Protein AF-A0A0C9SBF9-F1 (afdb_monomer_lite)

Structure (mmCIF, N/CA/C/O backbone):
data_AF-A0A0C9SBF9-F1
#
_entry.id   AF-A0A0C9SBF9-F1
#
loop_
_atom_site.group_PDB
_atom_site.id
_atom_site.type_symbol
_atom_site.label_atom_id
_atom_site.label_alt_id
_atom_site.label_comp_id
_atom_site.label_asym_id
_atom_site.label_entity_id
_atom_site.label_seq_id
_atom_site.pdbx_PDB_ins_code
_atom_site.Cartn_x
_atom_site.Cartn_y
_atom_site.Cartn_z
_atom_site.occupancy
_atom_site.B_iso_or_equiv
_atom_site.auth_seq_id
_atom_site.auth_comp_id
_atom_site.auth_asym_id
_atom_site.auth_atom_id
_atom_site.pdbx_PDB_model_num
ATOM 1 N N . GLN 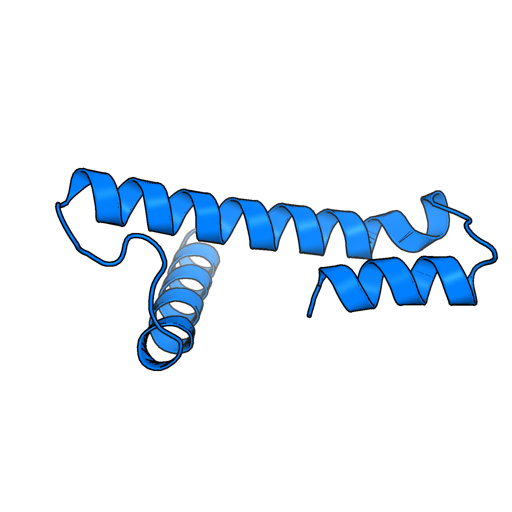A 1 1 ? 8.828 0.336 1.596 1.00 83.38 1 GLN A N 1
ATOM 2 C CA . GLN A 1 1 ? 9.185 -1.050 1.241 1.00 83.38 1 GLN A CA 1
ATOM 3 C C . GLN A 1 1 ? 8.730 -1.391 -0.173 1.00 83.38 1 GLN A C 1
ATOM 5 O O . GLN A 1 1 ? 9.537 -1.173 -1.059 1.00 83.38 1 GLN A O 1
ATOM 10 N N . GLU A 1 2 ? 7.469 -1.762 -0.438 1.00 89.50 2 GLU A N 1
ATOM 11 C CA . GLU A 1 2 ? 7.029 -2.146 -1.804 1.00 89.50 2 GLU A CA 1
ATOM 12 C C . GLU A 1 2 ? 7.315 -1.099 -2.894 1.00 89.50 2 GLU A C 1
ATOM 14 O O . GLU A 1 2 ? 7.805 -1.440 -3.963 1.00 89.50 2 GLU A O 1
ATOM 19 N N . GLN A 1 3 ? 7.110 0.190 -2.600 1.00 90.12 3 GLN A N 1
ATOM 20 C CA . GLN A 1 3 ? 7.428 1.271 -3.543 1.00 90.12 3 GLN A CA 1
ATOM 21 C C . GLN A 1 3 ? 8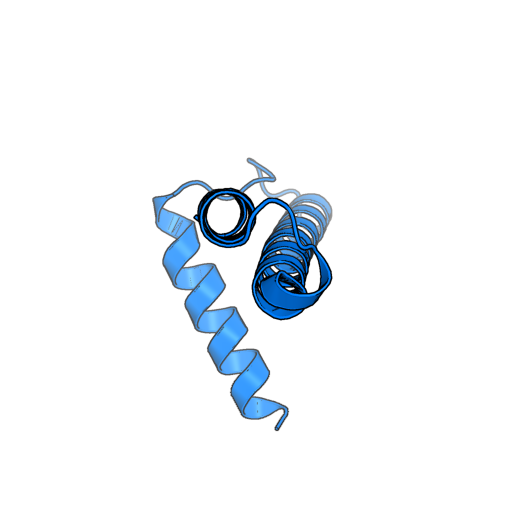.919 1.319 -3.914 1.00 90.12 3 GLN A C 1
ATOM 23 O O . GLN A 1 3 ? 9.272 1.606 -5.050 1.00 90.12 3 GLN A O 1
ATOM 28 N N . GLN A 1 4 ? 9.812 1.052 -2.959 1.00 93.62 4 GLN A N 1
ATOM 29 C CA . GLN A 1 4 ? 11.253 1.071 -3.222 1.00 93.62 4 GLN A CA 1
ATOM 30 C C . GLN A 1 4 ? 11.659 -0.129 -4.074 1.00 93.62 4 GLN A C 1
ATOM 32 O O . GLN A 1 4 ? 12.510 0.013 -4.941 1.00 93.62 4 GLN A O 1
ATOM 37 N N . LEU A 1 5 ? 11.021 -1.286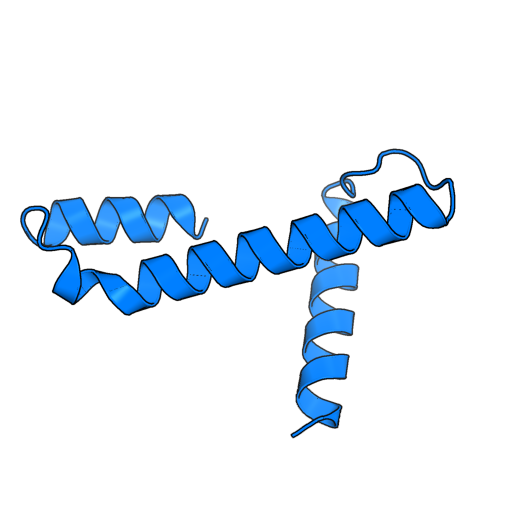 -3.868 1.00 94.12 5 LEU A N 1
ATOM 38 C CA . LEU A 1 5 ? 11.248 -2.474 -4.688 1.00 94.12 5 LEU A CA 1
ATOM 39 C C . LEU A 1 5 ? 10.777 -2.261 -6.128 1.00 94.12 5 LEU A C 1
ATOM 41 O O . LEU A 1 5 ? 11.496 -2.617 -7.054 1.00 94.12 5 LEU A O 1
ATOM 45 N N . SER A 1 6 ? 9.617 -1.626 -6.324 1.00 92.12 6 SER A N 1
ATOM 46 C CA . SER A 1 6 ? 9.133 -1.312 -7.669 1.00 92.12 6 SER A CA 1
ATOM 47 C C . SER A 1 6 ? 10.034 -0.314 -8.398 1.00 92.12 6 SER A C 1
ATOM 49 O O . SER A 1 6 ? 10.294 -0.498 -9.581 1.00 92.12 6 SER A O 1
ATOM 51 N N . MET A 1 7 ? 10.551 0.706 -7.698 1.00 94.62 7 MET A N 1
ATOM 52 C CA . MET A 1 7 ? 11.502 1.653 -8.297 1.00 94.62 7 MET A CA 1
ATOM 53 C C . MET A 1 7 ? 12.840 0.985 -8.614 1.00 94.62 7 MET A C 1
ATOM 55 O O . MET A 1 7 ? 13.344 1.138 -9.717 1.00 94.62 7 MET A O 1
ATOM 59 N N . LYS A 1 8 ? 13.360 0.167 -7.691 1.00 96.38 8 LYS A N 1
ATOM 60 C CA . LYS A 1 8 ? 14.593 -0.587 -7.915 1.00 96.38 8 LYS A CA 1
ATOM 61 C C . LYS A 1 8 ? 14.481 -1.521 -9.122 1.00 96.38 8 LYS A C 1
ATOM 63 O O . LYS A 1 8 ? 15.397 -1.575 -9.927 1.00 96.38 8 LYS A O 1
ATOM 68 N N . CYS A 1 9 ? 13.357 -2.224 -9.271 1.00 97.12 9 CYS A N 1
ATOM 69 C CA . CYS A 1 9 ? 13.138 -3.070 -10.440 1.00 97.12 9 CYS A CA 1
ATOM 70 C C . CYS A 1 9 ? 13.220 -2.264 -11.743 1.00 97.12 9 CYS A C 1
ATOM 72 O O . CYS A 1 9 ? 13.849 -2.723 -12.692 1.00 97.12 9 CYS A O 1
ATOM 74 N N . LEU A 1 10 ? 12.621 -1.069 -11.789 1.00 96.62 10 LEU A N 1
ATOM 75 C CA . LEU A 1 10 ? 12.702 -0.205 -12.967 1.00 96.62 10 LEU A CA 1
ATOM 76 C C . LEU A 1 10 ? 14.144 0.216 -13.256 1.00 96.62 10 LEU A C 1
ATOM 78 O O . LEU A 1 10 ? 14.577 0.099 -14.400 1.00 96.62 10 LEU A O 1
ATOM 82 N N . ASP A 1 11 ? 14.890 0.639 -12.236 1.00 97.31 11 ASP A N 1
ATOM 83 C CA . ASP A 1 11 ? 16.297 1.020 -12.389 1.00 97.31 11 ASP A CA 1
ATOM 84 C C . ASP A 1 11 ? 17.146 -0.153 -12.921 1.00 97.31 11 ASP A C 1
ATOM 86 O O . ASP A 1 11 ? 17.920 0.023 -13.862 1.00 97.31 11 ASP A O 1
ATOM 90 N N . ASP A 1 12 ? 16.936 -1.365 -12.397 1.00 97.12 12 ASP A N 1
ATOM 91 C CA . ASP A 1 12 ? 17.672 -2.576 -12.793 1.00 97.12 12 ASP A CA 1
ATOM 92 C C . ASP A 1 12 ? 17.293 -3.079 -14.205 1.00 97.12 12 ASP A C 1
ATOM 94 O O . ASP A 1 12 ? 18.085 -3.756 -14.860 1.00 97.12 12 ASP A O 1
ATOM 98 N N . ASN A 1 13 ? 16.088 -2.758 -14.693 1.00 95.75 13 ASN A N 1
ATOM 99 C CA . ASN A 1 13 ? 15.552 -3.259 -15.966 1.00 95.75 13 ASN A CA 1
ATOM 100 C C . ASN A 1 13 ? 15.456 -2.191 -17.065 1.00 95.75 13 ASN A C 1
ATOM 102 O O . ASN A 1 13 ? 14.803 -2.421 -18.083 1.00 95.75 13 ASN A O 1
ATOM 106 N N . GLY A 1 14 ? 16.091 -1.029 -16.884 1.00 96.19 14 GLY A N 1
ATOM 107 C CA . GLY A 1 14 ? 16.081 0.041 -17.885 1.00 96.19 14 GLY A CA 1
ATOM 108 C C . GLY A 1 14 ? 14.691 0.641 -18.113 1.00 96.19 14 GLY A C 1
ATO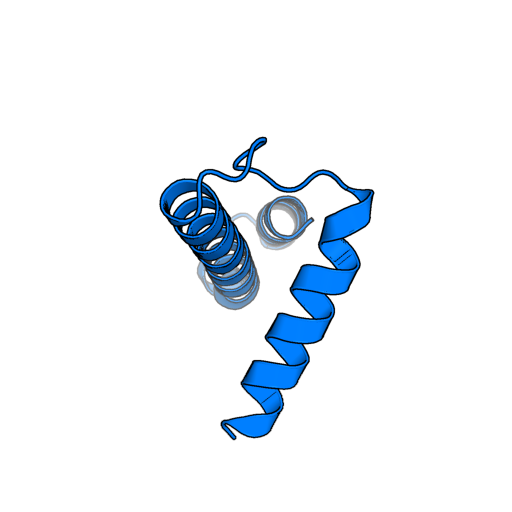M 109 O O . GLY A 1 14 ? 14.350 0.987 -19.239 1.00 96.19 14 GLY A O 1
ATOM 110 N N . TYR A 1 15 ? 13.893 0.750 -17.047 1.00 94.00 15 TYR A N 1
ATOM 111 C CA . TYR A 1 15 ? 12.522 1.271 -17.057 1.00 94.00 15 TYR A CA 1
ATOM 112 C C . TYR A 1 15 ? 11.545 0.442 -17.906 1.00 94.00 15 TYR A C 1
ATOM 114 O O . TYR A 1 15 ? 10.517 0.938 -18.361 1.00 94.00 15 TYR A O 1
ATOM 122 N N . ASP A 1 16 ? 11.837 -0.845 -18.079 1.00 94.94 16 ASP A N 1
ATOM 123 C CA . ASP A 1 16 ? 10.916 -1.817 -18.660 1.00 94.94 16 ASP A CA 1
ATOM 124 C C . ASP A 1 16 ? 9.833 -2.200 -17.635 1.00 94.94 16 ASP A C 1
ATOM 126 O O . ASP A 1 16 ? 10.054 -2.981 -16.705 1.00 94.94 16 ASP A O 1
ATOM 130 N N . TYR A 1 17 ? 8.653 -1.597 -17.783 1.00 92.81 17 TYR A N 1
ATOM 131 C CA . TYR A 1 17 ? 7.538 -1.754 -16.850 1.00 92.81 17 TYR A CA 1
ATOM 132 C C . TYR A 1 17 ? 6.970 -3.177 -16.832 1.00 92.81 17 TYR A C 1
ATOM 134 O O . TYR A 1 17 ? 6.539 -3.637 -15.770 1.00 92.81 17 TYR A O 1
ATOM 142 N N . ASP A 1 18 ? 7.011 -3.890 -17.959 1.00 95.75 18 ASP A N 1
ATOM 143 C CA . ASP A 1 18 ? 6.431 -5.229 -18.079 1.00 95.75 18 ASP A CA 1
ATOM 144 C C . ASP A 1 18 ? 7.197 -6.236 -17.210 1.00 95.75 18 ASP A C 1
ATOM 146 O O . ASP A 1 18 ? 6.599 -7.090 -16.549 1.00 95.75 18 ASP A O 1
ATOM 150 N N . LYS A 1 19 ? 8.522 -6.072 -17.097 1.00 95.38 19 LYS A N 1
ATOM 151 C CA . LYS A 1 19 ? 9.373 -6.886 -16.208 1.00 95.38 19 LYS A CA 1
ATOM 152 C C . LYS A 1 19 ? 9.117 -6.644 -14.722 1.00 95.38 19 LYS A C 1
ATOM 154 O O . LYS A 1 19 ? 9.458 -7.486 -13.893 1.00 95.38 19 LYS A O 1
ATOM 159 N N . CYS A 1 20 ? 8.499 -5.517 -14.376 1.00 97.06 20 CYS A N 1
ATOM 160 C CA . CYS A 1 20 ? 8.288 -5.094 -12.994 1.00 97.06 20 CYS A CA 1
ATOM 161 C C . CYS A 1 20 ? 6.840 -5.234 -12.513 1.00 97.06 20 CYS A C 1
ATOM 163 O O . CYS A 1 20 ? 6.529 -4.846 -11.382 1.00 97.06 20 CYS A O 1
ATOM 165 N N . GLN A 1 21 ? 5.965 -5.836 -13.325 1.00 96.25 21 GLN A N 1
ATOM 166 C CA . GLN A 1 21 ? 4.534 -5.952 -13.046 1.00 96.25 21 GLN A CA 1
ATOM 167 C C . GLN A 1 21 ? 4.232 -6.542 -11.659 1.00 96.25 21 GLN A C 1
ATOM 169 O O . GLN A 1 21 ? 3.428 -5.983 -10.910 1.00 96.25 21 GLN A O 1
ATOM 174 N N . HIS A 1 22 ? 4.945 -7.600 -11.254 1.00 95.69 22 HIS A N 1
ATOM 175 C CA . HIS A 1 22 ? 4.749 -8.215 -9.938 1.00 95.69 22 HIS A CA 1
ATOM 176 C C . HIS A 1 22 ? 5.011 -7.239 -8.775 1.00 95.69 22 HIS A C 1
ATOM 178 O O . HIS A 1 22 ? 4.242 -7.198 -7.812 1.00 95.69 22 HIS A O 1
ATOM 184 N N . TYR A 1 23 ? 6.047 -6.401 -8.872 1.00 95.25 23 TYR A N 1
ATOM 185 C CA . TYR A 1 23 ? 6.347 -5.400 -7.845 1.00 95.25 23 TYR A CA 1
ATOM 186 C C . TYR A 1 23 ? 5.261 -4.325 -7.766 1.00 95.25 23 TYR A C 1
ATOM 188 O O . TYR A 1 23 ? 4.901 -3.882 -6.672 1.00 95.25 23 TYR A O 1
ATOM 196 N N . PHE A 1 24 ? 4.692 -3.928 -8.907 1.00 95.75 24 PHE A N 1
ATOM 197 C CA . PHE A 1 24 ? 3.564 -3.000 -8.924 1.00 95.75 24 PHE A CA 1
ATOM 198 C C . PHE A 1 24 ? 2.313 -3.608 -8.303 1.00 95.75 24 PHE A C 1
ATOM 200 O O . PHE A 1 24 ? 1.608 -2.920 -7.562 1.00 95.75 24 PHE A O 1
ATOM 207 N N . ASP A 1 25 ? 2.039 -4.882 -8.565 1.00 95.94 25 ASP A N 1
ATOM 208 C CA . ASP A 1 25 ? 0.877 -5.562 -8.002 1.00 95.94 25 ASP A CA 1
ATOM 209 C C . ASP A 1 25 ? 1.011 -5.733 -6.485 1.00 95.94 25 ASP A C 1
ATOM 211 O O . ASP A 1 25 ? 0.066 -5.427 -5.752 1.00 95.94 25 ASP A O 1
ATOM 215 N N . ASN A 1 26 ? 2.210 -6.051 -5.989 1.00 94.50 26 ASN A N 1
ATOM 216 C CA . ASN A 1 26 ? 2.505 -6.056 -4.554 1.00 94.50 26 ASN A CA 1
ATOM 217 C C . ASN A 1 26 ? 2.331 -4.663 -3.927 1.00 94.50 26 ASN A C 1
ATOM 219 O O . ASN A 1 26 ? 1.693 -4.518 -2.878 1.00 94.50 26 ASN A O 1
ATOM 223 N N . PHE A 1 27 ? 2.827 -3.609 -4.584 1.00 93.69 27 PHE A N 1
ATOM 224 C CA . PHE A 1 27 ? 2.639 -2.234 -4.121 1.00 93.69 27 PHE A CA 1
ATOM 225 C C . PHE A 1 27 ? 1.157 -1.836 -4.066 1.00 93.69 27 PHE A C 1
ATOM 227 O O . PHE A 1 27 ? 0.701 -1.280 -3.059 1.00 93.69 27 PHE A O 1
ATOM 234 N N . LYS A 1 28 ? 0.380 -2.157 -5.109 1.00 94.88 28 LYS A N 1
ATOM 235 C CA . LYS A 1 28 ? -1.071 -1.915 -5.155 1.00 94.88 28 LYS A CA 1
ATOM 236 C C . LYS A 1 28 ? -1.794 -2.669 -4.042 1.00 94.88 28 LYS A C 1
ATOM 238 O O . LYS A 1 28 ? -2.616 -2.064 -3.352 1.00 94.88 28 LYS A O 1
ATOM 243 N N . ALA A 1 29 ? -1.466 -3.943 -3.828 1.00 94.38 29 ALA A N 1
ATOM 244 C CA . ALA A 1 29 ? -2.051 -4.761 -2.770 1.00 94.38 29 ALA A CA 1
ATOM 245 C C . ALA A 1 29 ? -1.757 -4.175 -1.380 1.00 94.38 29 ALA A C 1
ATOM 247 O O . ALA A 1 29 ? -2.673 -3.982 -0.578 1.00 94.38 29 ALA A O 1
ATOM 248 N N . CYS A 1 30 ? -0.504 -3.791 -1.123 1.00 94.06 30 CYS A N 1
ATOM 249 C CA . CYS A 1 30 ? -0.087 -3.150 0.123 1.00 94.06 30 CYS A CA 1
ATOM 250 C C . CYS A 1 30 ? -0.842 -1.835 0.374 1.00 94.06 30 CYS A C 1
ATOM 252 O O . CYS A 1 30 ? -1.395 -1.617 1.457 1.00 94.06 30 CYS A O 1
ATOM 254 N N . LYS A 1 31 ? -0.935 -0.968 -0.643 1.00 94.06 31 LYS A N 1
ATOM 255 C CA . LYS A 1 31 ? -1.691 0.289 -0.552 1.00 94.06 31 LYS A CA 1
ATOM 256 C C . LYS A 1 31 ? -3.177 0.028 -0.295 1.00 94.06 31 LYS A C 1
ATOM 258 O O . LYS A 1 31 ? -3.768 0.675 0.569 1.00 94.06 31 LYS A O 1
ATOM 263 N N . GLY A 1 32 ? -3.774 -0.921 -1.016 1.00 94.75 32 GLY A N 1
ATOM 264 C CA . GLY A 1 32 ? -5.178 -1.305 -0.864 1.00 94.75 32 GLY A CA 1
ATOM 265 C C . GLY A 1 32 ? -5.496 -1.817 0.540 1.00 94.75 32 GLY A C 1
ATOM 266 O O . GLY A 1 32 ? -6.471 -1.373 1.149 1.00 94.75 32 GLY A O 1
ATOM 267 N N . PHE A 1 33 ? -4.630 -2.672 1.088 1.00 95.31 33 PHE A N 1
ATOM 268 C CA . PHE A 1 33 ? -4.733 -3.175 2.455 1.00 95.31 33 PHE A CA 1
ATOM 269 C C . PHE A 1 33 ? -4.790 -2.033 3.479 1.00 95.31 33 PHE A C 1
ATOM 271 O O . PHE A 1 33 ? -5.755 -1.935 4.241 1.00 95.31 33 PHE A O 1
ATOM 278 N N . TRP A 1 34 ? -3.817 -1.116 3.457 1.00 95.56 34 TRP A N 1
ATOM 279 C CA . TRP A 1 34 ? -3.776 -0.011 4.419 1.00 95.56 34 TRP A CA 1
ATOM 280 C C . TRP A 1 34 ? -4.926 0.978 4.248 1.00 95.56 34 TRP A C 1
ATOM 282 O O . TRP A 1 34 ? -5.455 1.477 5.239 1.00 95.56 34 TRP A O 1
ATOM 292 N N . VAL A 1 35 ? -5.362 1.238 3.013 1.00 96.19 35 VAL A N 1
ATOM 293 C CA . VAL A 1 35 ? -6.565 2.043 2.757 1.00 96.19 35 VAL A CA 1
ATOM 294 C C . VAL A 1 35 ? -7.804 1.387 3.371 1.00 96.19 35 VAL A C 1
ATOM 296 O O . VAL A 1 35 ? -8.622 2.090 3.967 1.00 96.19 35 VAL A O 1
ATOM 299 N N . GLY A 1 36 ? -7.931 0.061 3.283 1.00 96.12 36 GLY A N 1
ATOM 300 C CA . GLY A 1 36 ? -8.991 -0.696 3.950 1.00 96.12 36 GLY A CA 1
ATOM 301 C C . GLY A 1 36 ? -8.963 -0.524 5.470 1.00 96.12 36 GLY A C 1
ATOM 302 O O . GLY A 1 36 ? -9.972 -0.133 6.055 1.00 96.12 36 GLY A O 1
ATOM 303 N N . VAL A 1 37 ? -7.793 -0.712 6.090 1.00 96.38 37 VAL A N 1
ATOM 304 C CA . VAL A 1 37 ? -7.598 -0.524 7.541 1.00 96.38 37 VAL A CA 1
ATOM 305 C C . VAL A 1 37 ? -7.966 0.898 7.973 1.00 96.38 37 VAL A C 1
ATOM 307 O O . VAL A 1 37 ? -8.707 1.083 8.935 1.00 96.38 37 VAL A O 1
ATOM 310 N N . MET A 1 38 ? -7.513 1.916 7.235 1.00 97.00 38 MET A N 1
ATOM 311 C CA . MET A 1 38 ? -7.846 3.312 7.538 1.00 97.00 38 MET A CA 1
ATOM 312 C C . MET A 1 38 ? -9.351 3.581 7.463 1.00 97.00 38 MET A C 1
ATOM 314 O O . MET A 1 38 ? -9.888 4.311 8.296 1.00 97.00 38 MET A O 1
ATOM 318 N N . ARG A 1 39 ? -10.046 3.015 6.468 1.00 97.31 39 ARG A N 1
ATOM 319 C CA . ARG A 1 39 ? -11.503 3.161 6.326 1.00 97.31 39 ARG A CA 1
ATOM 320 C C . ARG A 1 39 ? -12.248 2.510 7.490 1.00 97.31 39 ARG A C 1
ATOM 322 O O . ARG A 1 39 ? -13.180 3.117 8.010 1.00 97.31 39 ARG A O 1
ATOM 329 N N . GLU A 1 40 ? -11.825 1.321 7.908 1.00 95.88 40 GLU A N 1
ATOM 330 C CA . GLU A 1 40 ? -12.421 0.603 9.039 1.00 95.88 40 GLU A CA 1
ATOM 331 C C . GLU A 1 40 ? -12.216 1.360 10.358 1.00 95.88 40 GLU A C 1
ATOM 333 O O . GLU A 1 40 ? -13.184 1.647 11.058 1.00 95.88 40 GLU A O 1
ATOM 338 N N . ARG A 1 41 ? -10.984 1.802 10.645 1.00 96.94 41 ARG A N 1
ATOM 339 C CA . ARG A 1 41 ? -10.682 2.611 11.840 1.00 96.94 41 ARG A CA 1
ATOM 340 C C . ARG A 1 41 ? -11.504 3.896 11.880 1.00 96.94 41 ARG A C 1
ATOM 342 O O . ARG A 1 41 ? -12.075 4.213 12.918 1.00 96.94 41 ARG A O 1
ATOM 349 N N . ARG A 1 42 ? -11.633 4.598 10.744 1.00 96.94 42 ARG A N 1
ATOM 350 C CA . ARG A 1 42 ? -12.481 5.801 10.630 1.00 96.94 42 ARG A CA 1
ATOM 351 C C . ARG A 1 42 ? -13.949 5.503 10.922 1.00 96.94 42 ARG A C 1
ATOM 353 O O . ARG A 1 42 ? -14.571 6.273 11.644 1.00 96.94 42 ARG A O 1
ATOM 360 N N . ARG A 1 43 ? -14.491 4.402 10.389 1.00 97.12 43 ARG A N 1
ATOM 361 C CA . ARG A 1 43 ? -15.876 3.975 10.651 1.00 97.12 43 ARG A CA 1
ATOM 362 C C . ARG A 1 43 ? -16.110 3.687 12.136 1.00 97.12 43 ARG A C 1
ATOM 364 O O . ARG A 1 43 ? -17.172 4.014 12.646 1.00 97.12 43 ARG A O 1
ATOM 371 N N . ASN A 1 44 ? -15.103 3.144 12.814 1.00 96.88 44 ASN A N 1
ATOM 372 C CA . ASN A 1 44 ? -15.155 2.814 14.238 1.00 96.88 44 ASN A CA 1
ATOM 373 C C . ASN A 1 44 ? -14.758 3.988 15.157 1.00 96.88 44 ASN A C 1
ATOM 375 O O . ASN A 1 44 ? -14.643 3.802 16.363 1.00 96.88 44 ASN A O 1
ATOM 379 N N . GLY A 1 45 ? -14.500 5.186 14.614 1.00 96.88 45 GLY A N 1
ATOM 380 C CA . GLY A 1 45 ? -14.095 6.358 15.400 1.00 96.88 45 GLY A CA 1
ATOM 381 C C . GLY A 1 45 ? -12.680 6.289 15.998 1.00 96.88 45 GLY A C 1
ATOM 382 O O . GLY A 1 45 ? -12.325 7.133 16.818 1.00 96.88 45 GLY A O 1
ATOM 383 N N . ILE A 1 46 ? -11.853 5.324 15.582 1.00 96.19 46 ILE A N 1
ATOM 384 C CA . ILE A 1 46 ? -10.502 5.097 16.115 1.00 96.19 46 ILE A CA 1
ATOM 385 C C . ILE A 1 46 ? -9.522 6.106 15.500 1.00 96.19 46 ILE A C 1
ATOM 387 O O . ILE A 1 46 ? -9.427 6.236 14.274 1.00 96.19 46 ILE A O 1
ATOM 391 N N . LYS A 1 47 ? -8.751 6.798 16.349 1.00 94.12 47 LYS A N 1
ATOM 392 C CA . LYS A 1 47 ? -7.700 7.745 15.944 1.00 94.12 47 LYS A CA 1
ATOM 393 C C . LYS A 1 47 ? -6.339 7.338 16.537 1.00 94.12 47 LYS A C 1
ATOM 395 O O . LYS A 1 47 ? -6.311 6.945 17.697 1.00 94.12 47 LYS A O 1
ATOM 400 N N . PRO A 1 48 ? -5.229 7.460 15.783 1.00 94.94 48 PRO A N 1
ATOM 401 C CA . PRO A 1 48 ? -5.156 7.909 14.390 1.00 94.94 48 PRO A CA 1
ATOM 402 C C . PRO A 1 48 ? -5.747 6.890 13.396 1.00 94.94 48 PRO A C 1
ATOM 404 O O . PRO A 1 48 ? -5.777 5.682 13.637 1.00 94.94 48 PRO A O 1
ATOM 407 N N . ALA A 1 49 ? -6.239 7.399 12.258 1.00 94.56 49 ALA A N 1
ATOM 408 C CA . ALA A 1 49 ? -6.806 6.559 11.199 1.00 94.56 49 ALA A CA 1
ATOM 409 C C . ALA A 1 49 ? -5.740 5.668 10.547 1.00 94.56 49 ALA A C 1
ATOM 411 O O . ALA A 1 49 ? -6.030 4.532 10.189 1.00 94.56 49 ALA A O 1
ATOM 412 N N . LEU A 1 50 ? -4.515 6.178 10.395 1.00 93.50 50 LEU A N 1
ATOM 413 C CA . LEU A 1 50 ? -3.361 5.364 10.036 1.00 93.50 50 LEU A CA 1
ATOM 414 C C . LEU A 1 50 ? -2.808 4.732 11.322 1.00 93.50 50 LEU A C 1
ATOM 416 O O . LEU A 1 50 ? -2.462 5.487 12.229 1.00 93.50 50 LEU A O 1
ATOM 420 N N . PRO A 1 51 ? -2.706 3.396 11.416 1.00 95.00 51 PRO A N 1
ATOM 421 C CA . PRO A 1 51 ? -2.186 2.754 12.613 1.00 95.00 51 PRO A CA 1
ATOM 422 C C . PRO A 1 51 ? -0.708 3.112 12.849 1.00 95.00 51 PRO A C 1
ATOM 424 O O . PRO A 1 51 ? 0.074 3.200 11.879 1.00 95.00 51 PRO A O 1
ATOM 427 N N . PRO A 1 52 ? -0.322 3.308 14.120 1.00 94.69 52 PRO A N 1
ATOM 428 C CA . PRO A 1 52 ? 1.056 3.579 14.496 1.00 94.69 52 PRO A CA 1
ATOM 429 C C . PRO A 1 52 ? 1.917 2.309 14.327 1.00 94.69 52 PRO A C 1
ATOM 431 O O . PRO A 1 52 ? 1.359 1.211 14.231 1.00 94.69 52 PRO A O 1
ATOM 434 N N . PRO A 1 53 ? 3.251 2.431 14.184 1.00 93.62 53 PRO A N 1
ATOM 435 C CA . PRO A 1 53 ? 4.135 1.315 13.834 1.00 93.62 53 PRO A CA 1
ATOM 436 C C . PRO A 1 53 ? 3.972 0.060 14.701 1.00 93.62 53 PRO A C 1
ATOM 438 O O . PRO A 1 53 ? 3.954 -1.039 14.151 1.00 93.62 53 PRO A O 1
ATOM 441 N N . GLU A 1 54 ? 3.774 0.227 16.005 1.00 94.81 54 GLU A N 1
ATOM 442 C CA . GLU A 1 54 ? 3.602 -0.837 16.997 1.00 94.81 54 GLU A CA 1
ATOM 443 C C . GLU A 1 54 ? 2.373 -1.725 16.744 1.00 94.81 54 GLU A C 1
ATOM 445 O O . GLU A 1 54 ? 2.394 -2.915 17.040 1.00 94.81 54 GLU A O 1
ATOM 450 N N . GLU A 1 55 ? 1.317 -1.190 16.125 1.00 93.75 55 GLU A N 1
ATOM 451 C CA . GLU A 1 55 ? 0.110 -1.962 15.803 1.00 93.75 55 GLU A CA 1
ATOM 452 C C . GLU A 1 55 ? 0.208 -2.659 14.437 1.00 93.75 55 GLU A C 1
ATOM 454 O O . GLU A 1 55 ? -0.559 -3.576 14.130 1.00 93.75 55 GLU A O 1
ATOM 459 N N . ARG A 1 56 ? 1.127 -2.220 13.566 1.00 94.56 56 ARG A N 1
ATOM 460 C CA . ARG A 1 56 ? 1.118 -2.621 12.150 1.00 94.56 56 ARG A CA 1
ATOM 461 C C . ARG A 1 56 ? 1.393 -4.100 11.951 1.00 94.56 56 ARG A C 1
ATOM 463 O O . ARG A 1 56 ? 0.809 -4.687 11.041 1.00 94.56 56 ARG A O 1
ATOM 470 N N . GLU A 1 57 ? 2.278 -4.690 12.745 1.00 93.69 57 GLU A N 1
ATOM 471 C CA . GLU A 1 57 ? 2.627 -6.107 12.613 1.00 93.69 57 GLU A CA 1
ATOM 472 C C . GLU A 1 57 ? 1.450 -7.010 12.975 1.00 93.69 57 GLU A C 1
ATOM 474 O O . GLU A 1 57 ? 1.098 -7.894 12.193 1.00 93.69 57 GLU A O 1
ATOM 479 N N . ALA A 1 58 ? 0.765 -6.719 14.083 1.00 95.19 58 ALA A N 1
ATOM 480 C CA . ALA A 1 58 ? -0.414 -7.465 14.508 1.00 95.19 58 ALA A CA 1
ATOM 481 C C . ALA A 1 58 ? -1.552 -7.380 13.475 1.00 95.19 58 ALA A C 1
ATOM 483 O O . ALA A 1 58 ? -2.119 -8.403 13.088 1.00 95.19 58 ALA A O 1
ATOM 484 N N . ILE A 1 59 ? -1.842 -6.178 12.954 1.00 95.12 59 ILE A N 1
ATOM 485 C CA . ILE A 1 59 ? -2.892 -5.984 11.937 1.00 95.12 59 ILE A CA 1
ATOM 486 C C . ILE A 1 59 ? -2.561 -6.768 10.655 1.00 95.12 59 ILE A C 1
ATOM 488 O O . ILE A 1 59 ? -3.448 -7.384 10.059 1.00 95.12 59 ILE A O 1
ATOM 492 N N . LYS A 1 60 ? -1.291 -6.779 10.223 1.00 93.19 60 LYS A N 1
ATOM 493 C CA . LYS A 1 60 ? -0.853 -7.574 9.062 1.00 93.19 60 LYS A CA 1
ATOM 494 C C . LYS A 1 60 ? -0.999 -9.075 9.312 1.00 93.19 60 LYS A C 1
ATOM 496 O O . LYS A 1 60 ? -1.519 -9.774 8.445 1.00 93.19 60 LYS A O 1
ATOM 501 N N . ALA A 1 61 ? -0.557 -9.568 10.468 1.00 94.12 61 ALA A N 1
ATOM 502 C CA . ALA A 1 61 ? -0.612 -10.989 10.803 1.00 94.12 61 ALA A CA 1
ATOM 503 C C . ALA A 1 61 ? -2.057 -11.510 10.817 1.00 94.12 61 ALA A C 1
ATOM 505 O O . ALA A 1 61 ? -2.364 -12.517 10.177 1.00 94.12 61 ALA A O 1
ATOM 506 N N . GLU A 1 62 ? -2.969 -10.776 11.457 1.00 93.81 62 GLU A N 1
ATOM 507 C CA . GLU A 1 62 ? -4.392 -11.127 11.483 1.00 93.81 62 GLU A CA 1
ATOM 508 C C . GLU A 1 62 ? -5.023 -11.070 10.086 1.00 93.81 62 GLU A C 1
ATOM 510 O O . GLU A 1 62 ? -5.826 -11.933 9.720 1.00 93.81 62 GLU A O 1
ATOM 515 N N . HIS A 1 63 ? -4.621 -10.105 9.254 1.00 91.62 63 HIS A N 1
ATOM 516 C CA . HIS A 1 63 ? -5.068 -10.040 7.867 1.00 91.62 63 HIS A CA 1
ATOM 517 C C . HIS A 1 63 ? -4.630 -11.263 7.050 1.00 91.62 63 HIS A C 1
ATOM 519 O O . HIS A 1 63 ? -5.464 -11.857 6.364 1.00 91.62 63 HIS A O 1
ATOM 525 N N . LEU A 1 64 ? -3.360 -11.665 7.149 1.00 90.56 64 LEU A N 1
ATOM 526 C CA . LEU A 1 64 ? -2.817 -12.841 6.458 1.00 90.56 64 LEU A CA 1
ATOM 527 C C . LEU A 1 64 ? -3.485 -14.134 6.934 1.00 90.56 64 LEU A C 1
ATOM 529 O O . LEU A 1 64 ? -3.907 -14.951 6.119 1.00 90.56 64 LEU A O 1
ATOM 533 N N . LYS A 1 65 ? -3.687 -14.278 8.246 1.00 92.69 65 LYS A N 1
ATOM 534 C CA . LYS A 1 65 ? -4.426 -15.398 8.845 1.00 92.69 65 LYS A CA 1
ATOM 535 C C . LYS A 1 65 ? -5.881 -15.458 8.376 1.00 92.69 65 LYS A C 1
ATOM 537 O O . LYS A 1 65 ? -6.443 -16.536 8.207 1.00 92.69 65 LYS A O 1
ATOM 542 N N . ARG A 1 66 ? -6.523 -14.307 8.155 1.00 88.81 66 ARG A N 1
ATOM 543 C CA . ARG A 1 66 ? -7.875 -14.253 7.581 1.00 88.81 66 ARG A CA 1
ATOM 544 C C . ARG A 1 66 ? -7.885 -14.638 6.101 1.00 88.81 66 ARG A C 1
ATOM 546 O O . ARG A 1 66 ? -8.871 -15.215 5.657 1.00 88.81 66 ARG A O 1
ATOM 553 N N . GLN A 1 67 ? -6.836 -14.311 5.344 1.00 83.88 67 GLN A N 1
ATOM 554 C CA . GLN A 1 67 ? -6.716 -14.720 3.942 1.00 83.88 67 GLN A CA 1
ATOM 555 C C . GLN A 1 67 ? -6.491 -16.230 3.800 1.00 83.88 67 GLN A C 1
ATOM 557 O O . GLN A 1 67 ? -7.164 -16.856 2.987 1.00 83.88 67 GLN A O 1
ATOM 562 N N . SER A 1 68 ? -5.635 -16.832 4.633 1.00 81.81 68 SER A N 1
ATOM 563 C CA . SER A 1 68 ? -5.363 -18.277 4.577 1.00 81.81 68 SER A CA 1
ATOM 564 C C . SER A 1 68 ? -6.575 -19.143 4.920 1.00 81.81 68 SER A C 1
ATOM 566 O O . SER A 1 68 ? -6.680 -20.259 4.441 1.00 81.81 68 SER A O 1
ATOM 568 N N . ARG A 1 69 ? -7.522 -18.624 5.711 1.00 79.94 69 ARG A N 1
ATOM 569 C CA . ARG A 1 69 ? -8.795 -19.299 6.030 1.00 79.94 69 ARG A CA 1
ATOM 570 C C . ARG A 1 69 ? -9.845 -19.230 4.917 1.00 79.94 69 ARG A C 1
ATOM 572 O O . ARG A 1 69 ? -10.894 -19.848 5.049 1.00 79.94 69 ARG A O 1
ATOM 579 N N . LYS A 1 70 ? -9.627 -18.396 3.898 1.00 64.44 70 LYS A N 1
ATOM 580 C CA . LYS A 1 70 ? -10.550 -18.204 2.767 1.00 64.44 70 LYS A CA 1
ATOM 581 C C . LYS A 1 70 ? -10.128 -18.967 1.509 1.00 64.44 70 LYS A C 1
ATOM 583 O O . LYS A 1 70 ? -10.851 -18.897 0.521 1.00 64.44 70 LYS A O 1
ATOM 588 N N . THR A 1 71 ? -8.964 -19.611 1.550 1.00 52.09 71 THR A N 1
ATOM 589 C CA . THR A 1 71 ? -8.432 -20.485 0.497 1.00 52.09 71 THR A CA 1
ATOM 590 C C . THR A 1 71 ? -8.706 -21.924 0.896 1.00 52.09 71 THR A C 1
ATOM 592 O O . THR A 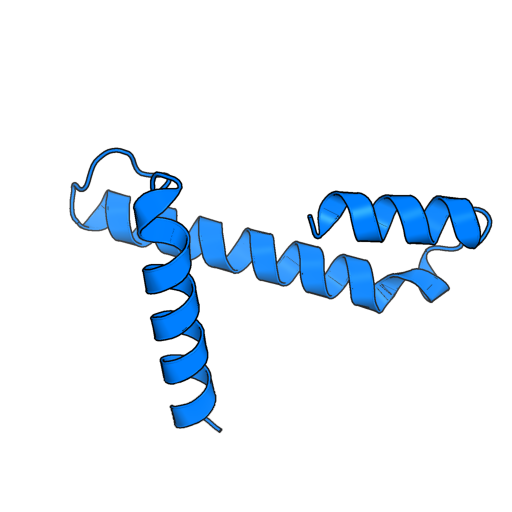1 71 ? -9.059 -22.713 -0.002 1.00 52.09 71 THR A O 1
#

Organism: Amblyomma americanum (NCBI:txid6943)

pLDDT: mean 93.07, std 6.92, range [52.09, 97.31]

Secondary structure (DSSP, 8-state):
-HHHHHHHHHHHTTT-SGGGHHHHHHHHHHHHHHHHHHHHHHHTT-SSSSPPHHHHHHHHHHHHHHHHTT-

Sequence (71 aa):
QE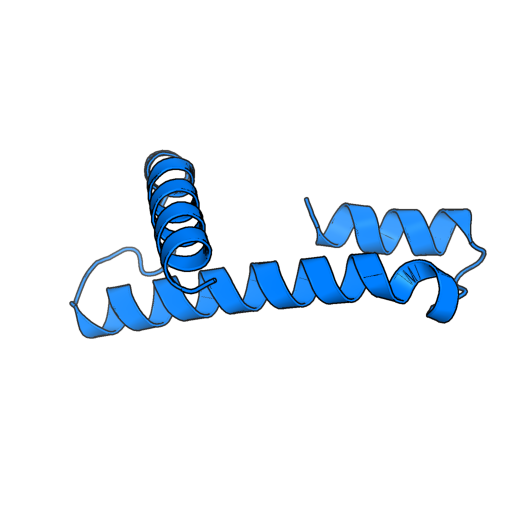QQLSMKCLDDNGYDYDKCQHYFDNFKACKGFWVGVMRERRRNGIKPALPPPEEREAIKAEHLKRQSRKT

Foldseek 3Di:
DLVVLLVVQCVVVVNPNVSSVVSVVVVVVVVVLQVVQLVVCVVVVHPPSRDDPVCVVVSVVVVVVVVVVVD

InterPro domains:
  IPR009069 Cysteine alpha-hairpin motif superfamily [SSF47072] (2-36)
  IPR048280 Cytochrome oxidase c subunit VIb-like [PF02297] (7-45)
  IPR051040 Cytochrome c oxidase-assembly factor COX23 [PTHR46811] (1-62)

Radius of gyration: 15.1 Å; chains: 1; bounding box: 34×28×36 Å